Protein AF-A0A2A5HEV3-F1 (afdb_monomer)

Mean predicted aligned error: 2.74 Å

Sequence (85 aa):
MLAESDATVTVGSAHYFPPSSLSREYFQESSHRSCCSWKGEAHYYSVIFDEQVNENAAWYYPEPKGAAKEFGGMVSFWKGVEIIG

Foldseek 3Di:
DAFDDPPWDDDPPWIWGAPVRGPCVQWDWDPDWDQDPQFGIKTFTWGDDDPDTRPRQKIFACPTHDPNVVRHNTMTGDDPDDDDD

pLDDT: mean 94.79, std 3.07, range [80.06, 98.25]

Solvent-accessible surface area (backbone atoms only — not comparable to full-atom values): 4967 Å² total; per-residue (Å²): 130,64,64,65,73,90,75,55,49,76,58,90,93,44,54,28,36,48,68,84,39,43,48,60,91,33,54,39,86,45,91,57,70,49,78,40,98,61,43,29,49,35,43,25,24,21,37,48,56,93,96,45,74,44,75,58,26,28,36,27,22,84,64,36,26,79,81,37,50,83,58,42,51,22,39,28,68,38,90,87,59,81,88,86,130

Nearest PDB structures (foldseek):
  3djm-assembly5_E  TM=9.209E-01  e=3.164E-06  Cereibacter sphaeroides 2.4.1
  5ghv-assembly2_B  TM=5.112E-01  e=2.523E+00  Homo sapiens
  5tr6-assembly1_A  TM=4.958E-01  e=4.655E+00  Homo sapiens
  4i0s-assembly1_A  TM=4.969E-01  e=5.501E+00  Homo sapiens
  6zcs-assembly1_A  TM=5.405E-01  e=6.150E+00  Homo sapiens

Structure (mmCIF, N/CA/C/O backbone):
data_AF-A0A2A5HEV3-F1
#
_entry.id   AF-A0A2A5HEV3-F1
#
loop_
_atom_site.group_PDB
_atom_site.id
_atom_site.type_symbol
_atom_site.label_atom_id
_atom_site.label_alt_id
_atom_site.label_comp_id
_atom_site.label_asym_id
_atom_site.label_entity_id
_atom_site.label_seq_id
_atom_site.pdbx_PDB_ins_code
_atom_site.Cartn_x
_atom_site.Cartn_y
_atom_site.Cartn_z
_atom_site.occupancy
_atom_site.B_iso_or_equiv
_atom_site.auth_seq_id
_atom_site.auth_comp_id
_atom_site.auth_asym_id
_atom_site.auth_atom_id
_atom_site.pdbx_PDB_model_num
ATOM 1 N N . MET A 1 1 ? -14.756 -1.298 2.810 1.00 91.44 1 MET A N 1
ATOM 2 C CA . MET A 1 1 ? -13.844 -1.612 1.689 1.00 91.44 1 MET A CA 1
ATOM 3 C C . MET A 1 1 ? -12.682 -0.637 1.773 1.00 91.44 1 MET A C 1
ATOM 5 O O . MET A 1 1 ? -12.958 0.540 1.949 1.00 91.44 1 MET A O 1
ATOM 9 N N . LEU A 1 2 ? -11.425 -1.091 1.735 1.00 95.69 2 LEU A N 1
ATOM 10 C CA . LEU A 1 2 ? -10.259 -0.185 1.787 1.00 95.69 2 LEU A CA 1
ATOM 11 C C . LEU A 1 2 ? -9.710 0.140 0.392 1.00 95.69 2 LEU A C 1
ATOM 13 O O . LEU A 1 2 ? -9.216 1.244 0.167 1.00 95.69 2 LEU A O 1
ATOM 17 N N . ALA A 1 3 ? -9.788 -0.826 -0.523 1.00 96.69 3 ALA A N 1
ATOM 18 C CA . ALA A 1 3 ? -9.373 -0.710 -1.912 1.00 96.69 3 ALA A CA 1
ATOM 19 C C . ALA A 1 3 ? -10.129 -1.732 -2.767 1.00 96.69 3 ALA A C 1
ATOM 21 O O . ALA A 1 3 ? -10.412 -2.826 -2.282 1.00 96.69 3 ALA A O 1
ATOM 22 N N . GLU A 1 4 ? -10.407 -1.402 -4.027 1.00 96.94 4 GLU A N 1
ATOM 23 C CA . GLU A 1 4 ? -10.999 -2.330 -5.000 1.00 96.94 4 GLU A CA 1
ATO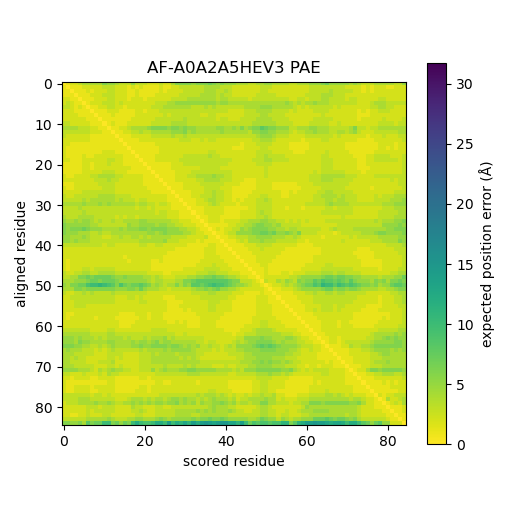M 24 C C . GLU A 1 4 ? -10.438 -2.052 -6.399 1.00 96.94 4 GLU A C 1
ATOM 26 O O . GLU A 1 4 ? -10.501 -0.925 -6.894 1.00 96.94 4 GLU A O 1
ATOM 31 N N . SER A 1 5 ? -9.826 -3.055 -7.034 1.00 96.44 5 SER A N 1
ATOM 32 C CA . SER A 1 5 ? -9.269 -2.910 -8.381 1.00 96.44 5 SER A CA 1
ATOM 33 C C . SER A 1 5 ? -8.942 -4.255 -9.020 1.00 96.44 5 SER A C 1
ATOM 35 O O . SER A 1 5 ? -8.375 -5.122 -8.362 1.00 96.44 5 SER A O 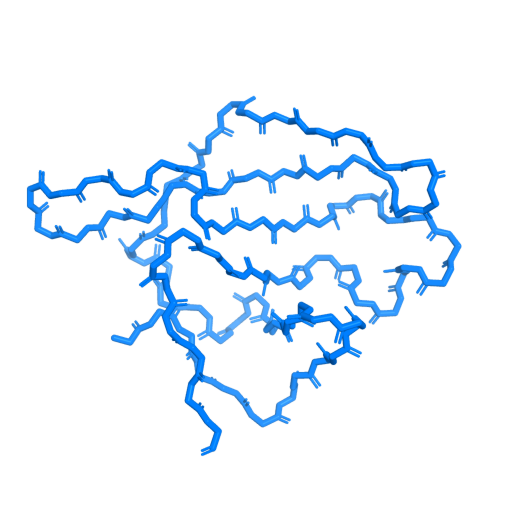1
ATOM 37 N N . ASP A 1 6 ? -9.162 -4.363 -10.330 1.00 94.50 6 ASP A N 1
ATOM 38 C CA . ASP A 1 6 ? -8.630 -5.460 -11.151 1.00 94.50 6 ASP A CA 1
ATOM 39 C C . ASP A 1 6 ? -7.164 -5.228 -11.567 1.00 94.50 6 ASP A C 1
ATOM 41 O O . ASP A 1 6 ? -6.472 -6.144 -12.006 1.00 94.50 6 ASP A O 1
ATOM 45 N N . ALA A 1 7 ? -6.657 -3.998 -11.424 1.00 94.94 7 ALA A N 1
ATOM 46 C CA . ALA A 1 7 ? -5.303 -3.604 -11.817 1.00 94.94 7 ALA A CA 1
ATOM 47 C C . ALA A 1 7 ? -4.306 -3.752 -10.654 1.00 94.94 7 ALA A C 1
ATOM 49 O O . ALA A 1 7 ? -3.573 -2.816 -10.320 1.00 94.94 7 ALA A O 1
ATOM 50 N N . THR A 1 8 ? -4.308 -4.915 -10.001 1.00 95.94 8 THR A N 1
ATOM 51 C CA . THR A 1 8 ? -3.408 -5.212 -8.878 1.00 95.94 8 THR A CA 1
ATOM 52 C C . THR A 1 8 ? -2.137 -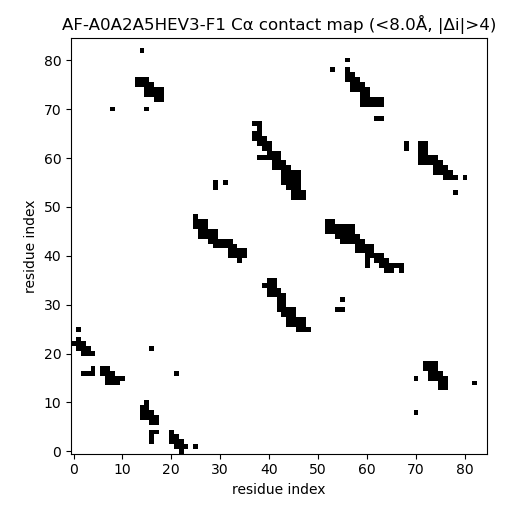5.923 -9.333 1.00 95.94 8 THR A C 1
ATOM 54 O O . THR A 1 8 ? -2.097 -6.588 -10.368 1.00 95.94 8 THR A O 1
ATOM 57 N N . VAL A 1 9 ? -1.072 -5.788 -8.543 1.00 96.38 9 VAL A N 1
ATOM 58 C CA . VAL A 1 9 ? 0.198 -6.497 -8.756 1.00 96.38 9 VAL A CA 1
ATOM 59 C C . VAL A 1 9 ? 0.482 -7.369 -7.543 1.00 96.38 9 VAL A C 1
ATOM 61 O O . VAL A 1 9 ? 0.428 -6.895 -6.412 1.00 96.38 9 VAL A O 1
ATOM 64 N N . THR A 1 10 ? 0.815 -8.640 -7.756 1.00 95.19 10 THR A N 1
ATOM 65 C CA . THR A 1 10 ? 1.184 -9.555 -6.664 1.00 95.19 10 THR A CA 1
ATOM 66 C C . THR A 1 10 ? 2.690 -9.780 -6.661 1.00 95.19 10 THR A C 1
ATOM 68 O O . THR A 1 10 ? 3.270 -10.152 -7.679 1.00 95.19 10 THR A O 1
ATOM 71 N N . VAL A 1 11 ? 3.337 -9.568 -5.514 1.00 92.81 11 VAL A N 1
ATOM 72 C CA . VAL A 1 11 ? 4.781 -9.772 -5.337 1.00 92.81 11 VAL A CA 1
ATOM 73 C C . VAL A 1 11 ? 5.016 -10.626 -4.098 1.00 92.81 11 VAL A C 1
ATOM 75 O O . VAL A 1 11 ? 4.942 -10.149 -2.963 1.00 92.81 11 VAL A O 1
ATOM 78 N N . GLY A 1 12 ? 5.324 -11.906 -4.306 1.00 90.62 12 GLY A N 1
ATOM 79 C CA . GLY A 1 12 ? 5.372 -12.878 -3.214 1.00 90.62 12 GLY A CA 1
ATOM 80 C C . GLY A 1 12 ? 3.983 -13.045 -2.600 1.00 90.62 12 GLY A C 1
ATOM 81 O O . GLY A 1 12 ? 3.055 -13.428 -3.300 1.00 90.62 12 GLY A O 1
ATOM 82 N N . SER A 1 13 ? 3.841 -12.739 -1.310 1.00 90.56 13 SER A N 1
ATOM 83 C CA . SER A 1 13 ? 2.560 -12.777 -0.589 1.00 90.56 13 SER A CA 1
ATOM 84 C C . SER A 1 13 ? 1.857 -11.417 -0.483 1.00 90.56 13 SER A C 1
ATOM 86 O O . SER A 1 13 ? 0.809 -11.325 0.150 1.00 90.56 13 SER A O 1
ATOM 88 N N . ALA A 1 14 ? 2.442 -10.350 -1.034 1.00 93.88 14 ALA A N 1
ATOM 89 C CA . ALA A 1 14 ? 1.883 -9.003 -0.962 1.00 93.88 14 ALA A CA 1
ATOM 90 C C . ALA A 1 14 ? 1.084 -8.674 -2.230 1.00 93.88 14 ALA A C 1
ATOM 92 O O . ALA A 1 14 ? 1.596 -8.850 -3.338 1.00 93.88 14 ALA A O 1
ATOM 93 N N . HIS A 1 15 ? -0.131 -8.150 -2.055 1.00 96.12 15 HIS A N 1
ATOM 94 C CA . HIS A 1 15 ? -0.960 -7.613 -3.134 1.00 96.12 15 HIS A CA 1
ATOM 95 C C . HIS A 1 15 ? -0.933 -6.089 -3.102 1.00 96.12 15 HIS A C 1
ATOM 97 O O . HIS A 1 15 ? -1.228 -5.468 -2.082 1.00 96.12 15 HIS A O 1
ATOM 103 N N . TYR A 1 16 ? -0.600 -5.499 -4.240 1.00 96.94 16 TYR A N 1
ATOM 104 C CA . TYR A 1 16 ? -0.454 -4.068 -4.425 1.00 96.94 16 TYR A CA 1
ATOM 105 C C . TYR A 1 16 ? -1.631 -3.524 -5.221 1.00 96.94 16 TYR A C 1
ATOM 107 O O . TYR A 1 16 ? -1.913 -3.986 -6.327 1.00 96.94 16 TYR A O 1
ATOM 115 N N . PHE A 1 17 ? -2.276 -2.505 -4.665 1.00 98.00 17 PHE A N 1
ATOM 116 C CA . PHE A 1 17 ? -3.413 -1.801 -5.240 1.00 98.00 17 PHE A CA 1
ATOM 117 C C . PHE A 1 17 ? -2.990 -0.416 -5.735 1.00 98.00 17 PHE A C 1
ATOM 119 O O . PHE A 1 17 ? -2.178 0.254 -5.083 1.00 98.00 17 PHE A O 1
ATOM 126 N N . PRO A 1 18 ? -3.521 0.057 -6.873 1.00 97.31 18 PRO A N 1
ATOM 127 C CA . PRO A 1 18 ? -3.206 1.387 -7.360 1.00 97.31 18 PRO A CA 1
ATOM 128 C C . PRO A 1 18 ? -3.735 2.448 -6.381 1.00 97.31 18 PRO A C 1
ATOM 130 O O . PRO A 1 18 ? -4.828 2.300 -5.833 1.00 97.31 18 PRO A O 1
ATOM 133 N N . PRO A 1 19 ? -3.010 3.557 -6.172 1.00 96.00 19 PRO A N 1
ATOM 134 C CA . PRO A 1 19 ? -3.361 4.569 -5.172 1.00 96.00 19 PRO A CA 1
ATOM 135 C C . PRO A 1 19 ? -4.710 5.261 -5.418 1.00 96.00 19 PRO A C 1
ATOM 137 O O . PRO A 1 19 ? -5.242 5.876 -4.492 1.00 96.00 19 PRO A O 1
ATOM 140 N N . SER A 1 20 ? -5.234 5.191 -6.646 1.00 96.44 20 SER A N 1
ATOM 141 C CA . SER A 1 20 ? -6.554 5.688 -7.048 1.00 96.44 20 SER A CA 1
ATOM 142 C C . SER A 1 20 ? -7.707 4.760 -6.662 1.00 96.44 20 SER A C 1
ATOM 144 O O . SER A 1 20 ? -8.842 5.214 -6.627 1.00 96.44 20 SER A O 1
ATOM 146 N N . SER A 1 21 ? -7.430 3.485 -6.372 1.00 97.38 21 SER A N 1
ATOM 147 C CA . SER A 1 21 ? -8.442 2.520 -5.916 1.00 97.38 21 SER A CA 1
ATOM 148 C C . SER A 1 21 ? -8.735 2.603 -4.420 1.00 97.38 21 SER A C 1
ATOM 150 O O . SER A 1 21 ? -9.625 1.913 -3.934 1.00 97.38 21 SER A O 1
ATOM 152 N N . LEU A 1 22 ? -7.966 3.409 -3.682 1.00 97.38 22 LEU A N 1
ATOM 153 C CA . LEU A 1 22 ? -8.082 3.506 -2.235 1.00 97.38 22 LEU A CA 1
ATOM 154 C C . LEU A 1 22 ? -9.249 4.398 -1.818 1.00 97.38 22 LEU A C 1
ATOM 156 O O . LEU A 1 22 ? -9.343 5.544 -2.261 1.00 97.38 22 LEU A O 1
ATOM 160 N N . SER A 1 23 ? -10.028 3.923 -0.851 1.00 97.19 23 SER A N 1
ATOM 161 C CA . SER A 1 23 ? -10.953 4.740 -0.060 1.00 97.19 23 SER A CA 1
ATOM 162 C C . SER A 1 23 ? -10.160 5.593 0.932 1.00 97.19 23 SER A C 1
ATOM 164 O O . SER A 1 23 ? -9.971 5.218 2.090 1.00 97.19 23 SER A O 1
ATOM 166 N N . ARG A 1 24 ? -9.609 6.713 0.442 1.00 95.44 24 ARG A N 1
ATOM 167 C CA . ARG A 1 24 ? -8.653 7.588 1.152 1.00 95.44 24 ARG A CA 1
ATOM 168 C C . ARG A 1 24 ? -9.147 8.087 2.509 1.00 95.44 24 ARG A C 1
ATOM 170 O O . ARG A 1 24 ? -8.314 8.376 3.359 1.00 95.44 24 ARG A O 1
ATOM 177 N N . GLU A 1 25 ? -10.454 8.147 2.727 1.00 96.12 25 GLU A N 1
ATOM 178 C CA . GLU A 1 25 ? -11.086 8.513 3.996 1.00 96.12 25 GLU A CA 1
ATOM 179 C C . GLU A 1 25 ? -10.679 7.616 5.174 1.00 96.12 25 GLU A C 1
ATOM 181 O O . GLU A 1 25 ? -10.694 8.072 6.314 1.00 96.12 25 GLU A O 1
ATOM 186 N N . TYR A 1 26 ? -10.260 6.374 4.912 1.00 96.94 26 TYR A N 1
ATOM 187 C CA . TYR A 1 26 ? -9.820 5.437 5.948 1.00 96.94 26 TYR A CA 1
ATOM 188 C C . TYR A 1 26 ? -8.313 5.472 6.208 1.00 96.94 26 TYR A C 1
ATOM 190 O O . TYR A 1 26 ? -7.827 4.688 7.015 1.00 96.94 26 TYR A O 1
ATOM 198 N N . PHE A 1 27 ? -7.542 6.321 5.527 1.00 97.38 27 PHE A N 1
ATOM 199 C CA . PHE A 1 27 ? -6.081 6.296 5.605 1.00 97.38 27 PHE A CA 1
ATOM 200 C C . PHE A 1 27 ? -5.538 7.567 6.238 1.0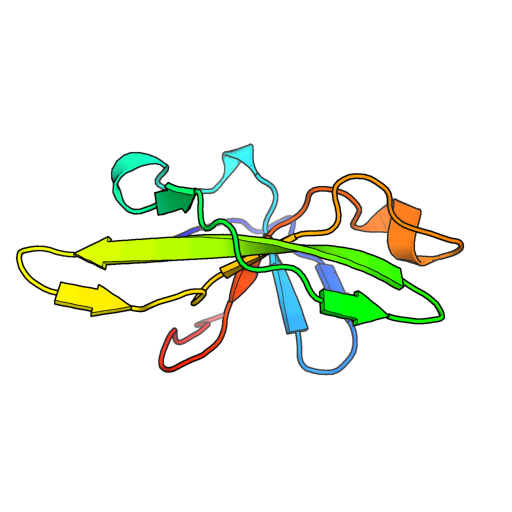0 97.38 27 PHE A C 1
ATOM 202 O O . PHE A 1 27 ? -5.818 8.677 5.793 1.00 97.38 27 PHE A O 1
ATOM 209 N N . GLN A 1 28 ? -4.663 7.388 7.220 1.00 97.25 28 GLN A N 1
ATOM 210 C CA . GLN A 1 28 ? -3.878 8.461 7.809 1.00 97.25 28 GLN A CA 1
ATOM 211 C C . GLN A 1 28 ? -2.393 8.186 7.611 1.00 97.25 28 GLN A C 1
ATOM 213 O O . GLN A 1 28 ? -1.926 7.061 7.798 1.00 97.25 28 GLN A O 1
ATOM 218 N N . GLU A 1 29 ? -1.636 9.214 7.234 1.00 96.19 29 GLU A N 1
ATOM 219 C CA . GLU A 1 29 ? -0.181 9.118 7.151 1.00 96.19 29 GLU A CA 1
ATOM 220 C C . GLU A 1 29 ? 0.419 8.749 8.508 1.00 96.19 29 GLU A C 1
ATOM 222 O O . GLU A 1 29 ? 0.104 9.345 9.537 1.00 96.19 29 GLU A O 1
ATOM 227 N N . SER A 1 30 ? 1.313 7.766 8.498 1.00 96.94 30 SER A N 1
ATOM 228 C CA . SER A 1 30 ? 2.145 7.433 9.646 1.00 96.94 30 SER A CA 1
ATOM 229 C C . SER A 1 30 ? 3.539 8.024 9.466 1.00 96.94 30 SER A C 1
ATOM 231 O O . SER A 1 30 ? 4.006 8.205 8.341 1.00 96.94 30 SER A O 1
ATOM 233 N N . SER A 1 31 ? 4.248 8.278 10.565 1.00 96.44 31 SER A N 1
ATOM 234 C CA . SER A 1 31 ? 5.682 8.596 10.557 1.00 96.44 31 SER A CA 1
ATOM 235 C C . SER A 1 31 ? 6.569 7.348 10.474 1.00 96.44 31 SER A C 1
ATOM 237 O O . SER A 1 31 ? 7.781 7.462 10.298 1.00 96.44 31 SER A O 1
ATOM 239 N N . HIS A 1 32 ? 5.991 6.146 10.570 1.00 97.75 32 HIS A N 1
ATOM 240 C CA . HIS A 1 32 ? 6.739 4.895 10.521 1.00 97.75 32 HIS A CA 1
ATOM 241 C C . HIS A 1 32 ? 7.358 4.663 9.143 1.00 97.75 32 HIS A C 1
ATOM 243 O O . HIS A 1 32 ? 6.700 4.841 8.117 1.00 97.75 32 HIS A O 1
ATOM 249 N N . ARG A 1 33 ? 8.621 4.241 9.115 1.00 97.50 33 ARG A N 1
ATOM 250 C CA . ARG A 1 33 ? 9.375 3.932 7.898 1.00 97.50 33 ARG A CA 1
ATOM 251 C C . ARG A 1 33 ? 10.146 2.638 8.095 1.00 97.50 33 ARG A C 1
ATOM 253 O O . ARG A 1 33 ? 10.605 2.347 9.198 1.00 97.50 33 ARG A O 1
ATOM 260 N N . SER A 1 34 ? 10.317 1.875 7.023 1.00 96.69 34 SER A N 1
ATOM 261 C CA . SER A 1 34 ? 11.185 0.695 7.014 1.00 96.69 34 SER A CA 1
ATOM 262 C C . SER A 1 34 ? 11.994 0.652 5.724 1.00 96.69 34 SER A C 1
ATOM 264 O O . SER A 1 34 ? 11.573 1.190 4.704 1.00 96.69 34 SER A O 1
ATOM 266 N N . CYS A 1 35 ? 13.177 0.042 5.749 1.00 95.06 35 CYS A N 1
ATOM 267 C CA . CYS A 1 35 ? 14.047 -0.016 4.578 1.00 95.06 35 CYS A CA 1
ATOM 268 C C . CYS A 1 35 ? 14.201 -1.455 4.095 1.00 95.06 35 CYS A C 1
ATOM 270 O O . CYS A 1 35 ? 14.548 -2.355 4.859 1.00 95.06 35 CYS A O 1
ATOM 272 N N . CYS A 1 36 ? 13.966 -1.665 2.805 1.00 92.12 36 CYS A N 1
ATOM 273 C CA . CYS A 1 36 ? 14.222 -2.919 2.123 1.00 92.12 36 CYS A CA 1
ATOM 274 C C . CYS A 1 36 ? 15.385 -2.725 1.151 1.00 92.12 36 CYS A C 1
ATOM 276 O O . CYS A 1 36 ? 15.354 -1.829 0.305 1.00 92.12 36 CYS A O 1
ATOM 278 N N . SER A 1 37 ? 16.392 -3.597 1.235 1.00 91.56 37 SER A N 1
ATOM 279 C CA . SER A 1 37 ? 17.614 -3.507 0.425 1.00 91.56 37 SER A CA 1
ATOM 280 C C . SER A 1 37 ? 17.339 -3.440 -1.079 1.00 91.56 37 SER A C 1
ATOM 282 O O . SER A 1 37 ? 18.041 -2.726 -1.793 1.00 91.56 37 SER A O 1
ATOM 284 N N . TRP A 1 38 ? 16.300 -4.132 -1.551 1.00 90.56 38 TRP A N 1
ATOM 285 C CA . TRP A 1 38 ? 15.970 -4.204 -2.972 1.00 90.56 38 TRP A CA 1
ATOM 286 C C . TRP A 1 38 ? 14.759 -3.362 -3.390 1.00 90.56 38 TRP A C 1
ATOM 288 O O . TRP A 1 38 ? 14.724 -2.929 -4.537 1.00 90.56 38 TRP A O 1
ATOM 298 N N . LYS A 1 39 ? 13.792 -3.098 -2.494 1.00 91.44 39 LYS A N 1
ATOM 299 C CA . LYS A 1 39 ? 12.605 -2.285 -2.827 1.00 91.44 39 LYS A CA 1
ATOM 300 C C . LYS A 1 39 ? 12.788 -0.791 -2.564 1.00 91.44 39 LYS A C 1
ATOM 302 O O . LYS A 1 39 ? 12.165 -0.005 -3.260 1.00 91.44 39 LYS A O 1
ATOM 307 N N . GLY A 1 40 ? 13.643 -0.389 -1.621 1.00 94.50 40 GLY A N 1
ATOM 308 C CA . GLY A 1 40 ? 13.744 0.997 -1.148 1.00 94.50 40 GLY A CA 1
ATOM 309 C C . GLY A 1 40 ? 13.080 1.209 0.217 1.00 94.50 40 GLY A C 1
ATOM 310 O O . GLY A 1 40 ? 12.861 0.252 0.963 1.00 94.50 40 GLY A O 1
ATOM 311 N N . GLU A 1 41 ? 12.797 2.466 0.554 1.00 96.88 41 GLU A N 1
ATOM 312 C CA . GLU A 1 41 ? 12.129 2.842 1.805 1.00 96.88 41 GLU A CA 1
ATOM 313 C C . GLU A 1 41 ? 10.606 2.707 1.671 1.00 96.88 41 GLU A C 1
ATOM 315 O O . GLU A 1 41 ? 10.013 3.228 0.728 1.00 96.88 41 GLU A O 1
ATOM 320 N N . ALA A 1 42 ? 9.974 2.002 2.607 1.00 97.31 42 ALA A N 1
ATOM 321 C CA . ALA A 1 42 ? 8.529 1.896 2.718 1.00 97.31 42 ALA A CA 1
ATOM 322 C C . ALA A 1 42 ? 7.979 3.009 3.615 1.00 97.31 42 ALA A C 1
ATOM 324 O O . ALA A 1 42 ? 8.466 3.237 4.726 1.00 97.31 42 ALA A O 1
ATOM 325 N N . HIS A 1 43 ? 6.929 3.662 3.135 1.00 97.94 43 HIS A N 1
ATOM 326 C CA . HIS A 1 43 ? 6.100 4.608 3.872 1.00 97.94 43 HIS A CA 1
ATOM 327 C C . HIS A 1 43 ? 4.799 3.910 4.249 1.00 97.94 43 HIS A C 1
ATOM 329 O O . HIS A 1 43 ? 4.337 3.027 3.527 1.00 97.94 43 HIS A O 1
ATOM 335 N N . TYR A 1 44 ? 4.229 4.281 5.391 1.00 98.25 44 TYR A N 1
ATOM 336 C CA . TYR A 1 44 ? 3.089 3.578 5.967 1.00 98.25 44 TYR A CA 1
ATOM 337 C C . TYR A 1 44 ? 1.895 4.507 6.157 1.00 98.25 44 TYR A C 1
ATOM 339 O O . TYR A 1 44 ? 2.049 5.686 6.482 1.00 98.25 44 TYR A O 1
ATOM 347 N N . TYR A 1 45 ? 0.709 3.929 6.015 1.00 98.12 45 TYR A N 1
ATOM 348 C CA . TYR A 1 45 ? -0.548 4.504 6.461 1.00 98.12 45 TYR A CA 1
ATOM 349 C C . TYR A 1 45 ? -1.100 3.674 7.617 1.00 98.12 45 TYR A C 1
ATOM 351 O O . TYR A 1 45 ? -1.040 2.439 7.602 1.00 98.12 45 TYR A O 1
ATOM 359 N N . SER A 1 46 ? -1.666 4.353 8.605 1.00 97.88 46 SER A N 1
ATOM 360 C CA . SER A 1 46 ? -2.587 3.739 9.555 1.00 97.88 46 SER A CA 1
ATOM 361 C C . SER A 1 46 ? -3.983 3.729 8.945 1.00 97.88 46 SER A C 1
ATOM 363 O O . SER A 1 46 ? -4.382 4.698 8.296 1.00 97.88 46 SER A O 1
ATOM 365 N N . VAL A 1 47 ? -4.709 2.630 9.137 1.00 97.12 47 VAL A N 1
ATOM 366 C CA . VAL A 1 47 ? -6.099 2.512 8.692 1.00 97.12 47 VAL A CA 1
ATOM 367 C C . VAL A 1 47 ? -7.005 2.858 9.864 1.00 97.12 47 VAL A C 1
ATOM 369 O O . VAL A 1 47 ? -6.889 2.254 10.928 1.00 97.12 47 VAL A O 1
ATOM 372 N N . ILE A 1 48 ? -7.881 3.834 9.676 1.00 95.69 48 ILE A N 1
ATOM 373 C CA . ILE A 1 48 ? -8.831 4.303 10.681 1.00 95.69 48 ILE A CA 1
ATOM 374 C C . ILE A 1 48 ? -10.215 3.824 10.277 1.00 95.69 48 ILE A C 1
ATOM 376 O O . ILE A 1 48 ? -10.633 4.026 9.139 1.00 95.69 48 ILE A O 1
ATOM 380 N N . PHE A 1 49 ? -10.926 3.202 11.209 1.00 89.69 49 PH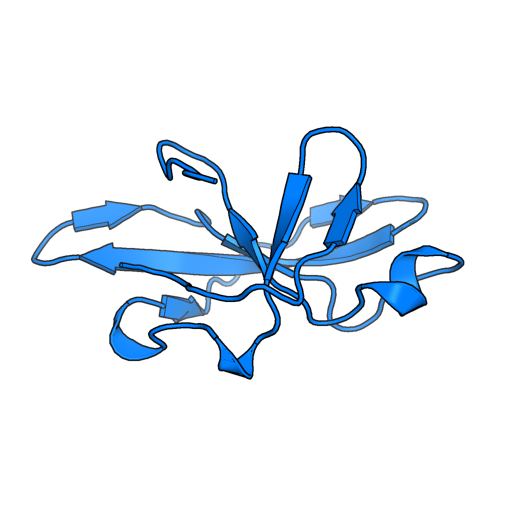E A N 1
ATOM 381 C CA . PHE A 1 49 ? -12.316 2.812 11.028 1.00 89.69 49 PHE A CA 1
ATOM 382 C C . PHE A 1 49 ? -13.060 2.981 12.352 1.00 89.69 49 PHE A C 1
ATOM 384 O O . PHE A 1 49 ? -12.685 2.374 13.356 1.00 89.69 49 PHE A O 1
ATOM 391 N N . ASP A 1 50 ? -14.096 3.818 12.354 1.00 89.19 50 ASP A N 1
ATOM 392 C CA . ASP A 1 50 ? -14.783 4.280 13.564 1.00 89.19 50 ASP A CA 1
ATOM 393 C C . ASP A 1 50 ? -13.788 4.806 14.621 1.00 89.19 50 ASP A C 1
ATOM 395 O O . ASP A 1 50 ? -13.004 5.714 14.346 1.00 89.19 50 ASP A O 1
ATOM 399 N N . GLU A 1 51 ? -13.798 4.239 15.828 1.00 91.06 51 GLU A N 1
ATOM 400 C CA . GLU A 1 51 ? -12.892 4.593 16.930 1.00 91.06 51 GLU A CA 1
ATOM 401 C C . GLU A 1 51 ? -11.620 3.724 16.961 1.00 91.06 51 GLU A C 1
ATOM 403 O O . GLU A 1 51 ? -10.822 3.807 17.896 1.00 91.06 51 GLU A O 1
ATOM 408 N N . GLN A 1 52 ? -11.418 2.868 15.955 1.00 92.94 52 GLN A N 1
ATOM 409 C CA . GLN A 1 52 ? -10.287 1.947 15.882 1.00 92.94 52 GLN A CA 1
ATOM 410 C C . GLN A 1 52 ? -9.218 2.451 14.914 1.00 92.94 52 GLN A C 1
ATOM 412 O O . GLN A 1 52 ? -9.500 2.880 13.794 1.00 92.94 52 GLN A O 1
ATOM 417 N N . VAL A 1 53 ? -7.960 2.328 15.337 1.00 96.00 53 VAL A N 1
ATOM 418 C CA . VAL A 1 53 ? -6.787 2.629 14.515 1.00 96.00 53 VAL A CA 1
ATOM 419 C C . VAL A 1 53 ? -5.965 1.360 14.354 1.00 96.00 53 VAL A C 1
ATOM 421 O O . VAL A 1 53 ? -5.395 0.840 15.313 1.00 96.00 53 VAL A O 1
ATOM 424 N N . ASN A 1 54 ? -5.876 0.867 13.124 1.00 96.88 54 ASN A N 1
ATOM 425 C CA . ASN A 1 54 ? -4.971 -0.208 12.755 1.00 96.88 54 ASN A CA 1
ATOM 426 C C . ASN A 1 54 ? -3.648 0.396 12.272 1.00 96.88 54 ASN A C 1
ATOM 428 O O . ASN A 1 54 ? -3.489 0.812 11.118 1.00 96.88 54 ASN A O 1
ATOM 432 N N . GLU A 1 55 ? -2.703 0.511 13.201 1.00 97.69 55 GLU A N 1
ATOM 433 C CA . GLU A 1 55 ? -1.470 1.253 12.978 1.00 97.69 55 GLU A CA 1
ATOM 434 C C . GLU A 1 55 ? -0.576 0.625 11.911 1.00 97.69 55 GLU A C 1
ATOM 436 O O . GLU A 1 55 ? -0.185 -0.550 11.982 1.00 97.69 55 GLU A O 1
ATOM 441 N N . ASN A 1 56 ? -0.138 1.462 10.969 1.00 97.56 56 ASN A N 1
ATOM 442 C CA . ASN A 1 56 ? 0.774 1.074 9.897 1.00 97.56 56 ASN A CA 1
ATOM 443 C C . ASN A 1 56 ? 0.240 -0.096 9.058 1.00 97.56 56 ASN A C 1
ATOM 445 O O . ASN A 1 56 ? 1.044 -0.883 8.574 1.00 97.56 56 ASN A O 1
ATOM 449 N N . ALA A 1 57 ? -1.081 -0.275 8.949 1.00 97.50 57 ALA A N 1
ATOM 450 C CA . ALA A 1 57 ? -1.721 -1.424 8.303 1.00 97.50 57 ALA A CA 1
ATOM 451 C C . ALA A 1 57 ? -1.630 -1.430 6.769 1.00 97.50 57 ALA A C 1
ATOM 453 O O . ALA A 1 57 ? -1.928 -2.444 6.137 1.00 97.50 57 ALA A O 1
ATOM 454 N N . ALA A 1 58 ? -1.185 -0.328 6.173 1.00 97.88 58 ALA A N 1
ATOM 455 C CA . ALA A 1 58 ? -0.897 -0.252 4.753 1.00 97.88 58 ALA A CA 1
ATOM 456 C C . ALA A 1 58 ? 0.475 0.378 4.513 1.00 97.88 58 ALA A C 1
ATOM 458 O O . ALA A 1 58 ? 0.929 1.210 5.300 1.00 97.88 58 ALA A O 1
ATOM 459 N N . TRP A 1 59 ? 1.148 -0.013 3.433 1.00 97.62 59 TRP A N 1
ATOM 460 C CA . TRP A 1 59 ? 2.450 0.543 3.064 1.00 97.62 59 TRP A CA 1
ATOM 461 C C . TRP A 1 59 ? 2.625 0.676 1.560 1.00 97.62 59 TRP A C 1
ATOM 463 O O . TRP A 1 59 ? 1.979 -0.015 0.773 1.00 97.62 59 TRP A O 1
ATOM 473 N N . TYR A 1 60 ? 3.540 1.554 1.171 1.00 97.25 60 TYR A N 1
ATOM 474 C CA . TYR A 1 60 ? 3.907 1.818 -0.214 1.00 97.25 60 TYR A CA 1
ATOM 475 C C . TYR A 1 60 ? 5.368 2.253 -0.309 1.00 97.25 60 TYR A C 1
ATOM 477 O O . TYR A 1 60 ? 5.984 2.632 0.685 1.00 97.25 60 TYR A O 1
ATOM 485 N N . TYR A 1 61 ? 5.929 2.204 -1.514 1.00 96.75 61 TYR A N 1
ATOM 486 C CA . TYR A 1 61 ? 7.294 2.656 -1.789 1.00 96.75 61 TYR A CA 1
ATOM 487 C C . TYR A 1 61 ? 7.233 3.923 -2.651 1.00 96.75 61 TYR A C 1
ATOM 489 O O . TYR A 1 61 ? 6.947 3.793 -3.844 1.00 96.75 61 TYR A O 1
ATOM 497 N N . PRO A 1 62 ? 7.453 5.134 -2.094 1.00 94.94 62 PRO A N 1
ATOM 498 C CA . PRO A 1 62 ? 7.447 6.369 -2.885 1.00 94.94 62 PRO A CA 1
ATOM 499 C C . PRO A 1 62 ? 8.644 6.454 -3.836 1.00 94.94 62 PRO A C 1
ATOM 501 O O . PRO A 1 62 ? 8.506 6.931 -4.957 1.00 94.94 62 PRO A O 1
ATOM 504 N N . GLU A 1 63 ? 9.801 5.944 -3.409 1.00 93.94 63 GLU A N 1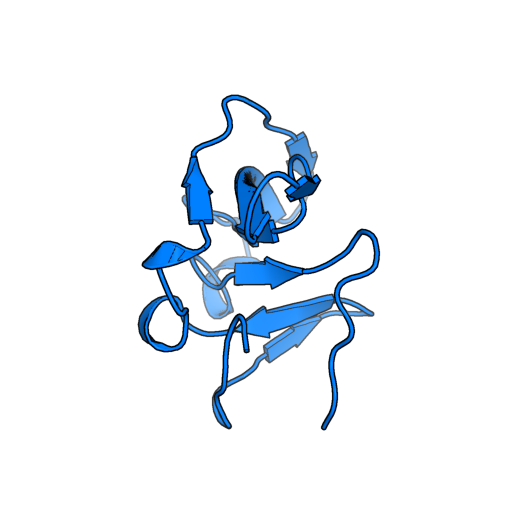
ATOM 505 C CA . GLU A 1 63 ? 11.039 5.930 -4.193 1.00 93.94 63 GLU A CA 1
ATOM 506 C C . GLU A 1 63 ? 11.556 4.490 -4.362 1.00 93.94 63 GLU A C 1
ATOM 508 O O . GLU A 1 63 ? 12.537 4.077 -3.729 1.00 93.94 63 GLU A O 1
ATOM 513 N N . PRO A 1 64 ? 10.872 3.668 -5.180 1.00 93.38 64 PRO A N 1
ATOM 514 C CA . PRO A 1 64 ? 11.204 2.262 -5.335 1.00 93.38 64 PRO A CA 1
ATOM 515 C C . PRO A 1 64 ? 12.502 2.045 -6.126 1.00 93.38 64 PRO A C 1
ATOM 517 O O . PRO A 1 64 ? 12.858 2.797 -7.041 1.00 93.38 64 PRO A O 1
ATOM 520 N N . LYS A 1 65 ? 13.202 0.951 -5.816 1.00 92.88 65 LYS A N 1
ATOM 521 C CA . LYS A 1 65 ? 14.473 0.572 -6.453 1.00 92.88 65 LYS A CA 1
ATOM 522 C C . LYS A 1 65 ? 14.321 -0.632 -7.386 1.00 92.88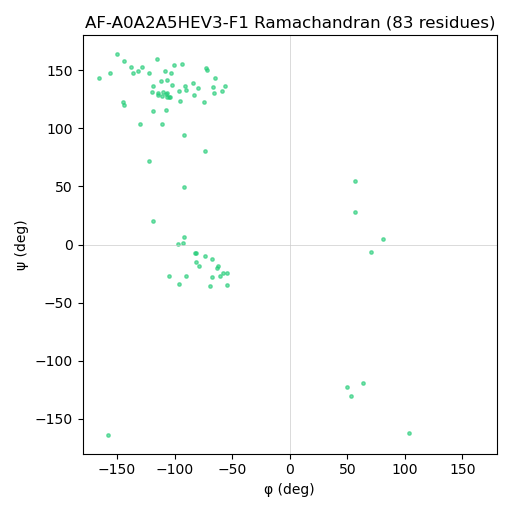 65 LYS A C 1
ATOM 524 O O . LYS A 1 65 ? 13.514 -1.526 -7.154 1.00 92.88 65 LYS A O 1
ATOM 529 N N . GLY A 1 66 ? 15.144 -0.669 -8.437 1.00 93.62 66 GLY A N 1
ATOM 530 C CA . GLY A 1 66 ? 15.230 -1.805 -9.362 1.00 93.62 66 GLY A CA 1
ATOM 531 C C . GLY A 1 66 ? 13.875 -2.211 -9.950 1.00 93.62 66 GLY A C 1
ATOM 532 O O . GLY A 1 66 ? 13.123 -1.357 -10.415 1.00 93.62 66 GLY A O 1
ATOM 533 N N . ALA A 1 67 ? 13.567 -3.508 -9.884 1.00 90.50 67 ALA A N 1
ATOM 534 C CA . ALA A 1 67 ? 12.300 -4.074 -10.349 1.00 90.50 67 ALA A CA 1
ATOM 535 C C . ALA A 1 67 ? 11.075 -3.559 -9.571 1.00 90.50 67 ALA A C 1
ATOM 537 O O . ALA A 1 67 ? 9.965 -3.586 -10.089 1.00 90.50 67 ALA A O 1
ATOM 538 N N . ALA A 1 68 ? 11.253 -3.023 -8.354 1.00 92.12 68 ALA A N 1
ATOM 539 C CA . ALA A 1 68 ? 10.135 -2.491 -7.577 1.00 92.12 68 ALA A CA 1
ATOM 540 C C . ALA A 1 68 ? 9.500 -1.235 -8.192 1.00 92.12 68 ALA A C 1
ATOM 542 O O . ALA A 1 68 ? 8.411 -0.839 -7.788 1.00 92.12 68 ALA A O 1
ATOM 543 N N . LYS A 1 69 ? 10.158 -0.614 -9.181 1.00 93.50 69 LYS A N 1
ATOM 544 C CA . LYS A 1 69 ? 9.614 0.532 -9.919 1.00 93.50 69 LYS A CA 1
ATOM 545 C C . LYS A 1 69 ? 8.313 0.209 -10.653 1.00 93.50 69 LYS A C 1
ATOM 547 O O . LYS A 1 69 ? 7.511 1.116 -10.828 1.00 93.50 69 LYS A O 1
ATOM 552 N N . GLU A 1 70 ? 8.085 -1.049 -11.030 1.00 90.75 70 GLU A N 1
ATOM 553 C CA . GLU A 1 70 ? 6.864 -1.470 -11.734 1.00 90.75 70 GLU A CA 1
ATOM 554 C C . GLU A 1 70 ? 5.602 -1.380 -10.863 1.00 90.75 70 GLU A C 1
ATOM 556 O O . GLU A 1 70 ? 4.519 -1.138 -11.383 1.00 90.75 70 GLU A O 1
ATOM 561 N N . PHE A 1 71 ? 5.743 -1.517 -9.541 1.00 91.69 71 PHE A N 1
ATOM 562 C CA . PHE A 1 71 ? 4.653 -1.396 -8.562 1.00 91.69 71 PHE A CA 1
ATOM 563 C C . PHE A 1 71 ? 4.894 -0.250 -7.562 1.00 91.69 71 PHE A C 1
ATOM 565 O O . PHE A 1 71 ? 4.333 -0.205 -6.465 1.00 91.69 71 PHE A O 1
ATOM 572 N N . GLY A 1 72 ? 5.754 0.695 -7.944 1.00 89.94 72 GLY A N 1
ATOM 573 C CA . GLY A 1 72 ? 6.052 1.907 -7.194 1.00 89.94 72 GLY A CA 1
ATOM 574 C C . GLY A 1 72 ? 4.814 2.735 -6.889 1.00 89.94 72 GLY A C 1
ATOM 575 O O . GLY A 1 72 ? 3.975 2.932 -7.761 1.00 89.94 72 GLY A O 1
ATOM 576 N N . GLY A 1 73 ? 4.691 3.238 -5.660 1.00 91.62 73 GLY A N 1
ATOM 577 C CA . GLY A 1 73 ? 3.538 4.047 -5.246 1.00 91.62 73 GLY A CA 1
ATOM 578 C C . GLY A 1 73 ? 2.212 3.287 -5.108 1.00 91.62 73 GLY A C 1
ATOM 579 O O . GLY A 1 73 ? 1.243 3.866 -4.617 1.00 91.62 73 GLY A O 1
ATOM 580 N N . MET A 1 74 ? 2.155 2.004 -5.482 1.00 97.56 74 MET A N 1
ATOM 581 C CA . MET A 1 74 ? 1.025 1.136 -5.158 1.00 97.56 74 MET A CA 1
ATOM 582 C C . MET A 1 74 ? 1.047 0.769 -3.672 1.00 97.56 74 MET A C 1
ATOM 584 O O . MET A 1 74 ? 2.106 0.713 -3.039 1.00 97.56 74 MET A O 1
ATOM 588 N N . VAL A 1 75 ? -0.134 0.509 -3.121 1.00 98.00 75 VAL A N 1
ATOM 589 C CA . VAL A 1 75 ? -0.342 0.304 -1.687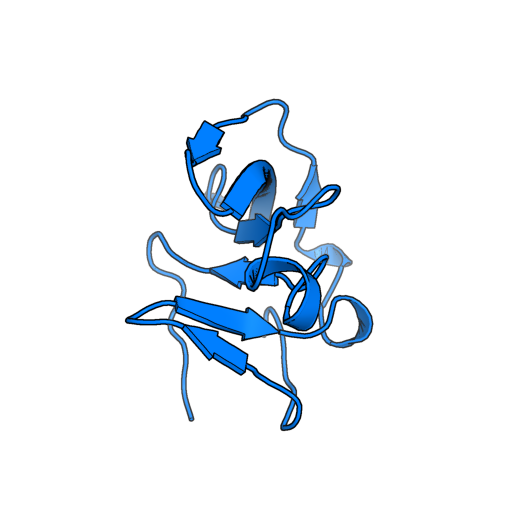 1.00 98.00 75 VAL A CA 1
ATOM 590 C C . VAL A 1 75 ? -0.678 -1.153 -1.408 1.00 98.00 75 VAL A C 1
ATOM 592 O O . VAL A 1 75 ? -1.538 -1.733 -2.063 1.00 98.00 75 VAL A O 1
ATOM 595 N N . SER A 1 76 ? 0.013 -1.742 -0.438 1.00 97.56 76 SER A N 1
ATOM 596 C CA . SER A 1 76 ? -0.217 -3.106 0.041 1.00 97.56 76 SER A CA 1
ATOM 597 C C . SER A 1 76 ? -0.680 -3.091 1.496 1.00 97.56 76 SER A C 1
ATOM 599 O O . SER A 1 76 ? -0.461 -2.111 2.209 1.00 97.56 76 SER A O 1
ATOM 601 N N . PHE A 1 77 ? -1.311 -4.184 1.929 1.00 97.00 77 PHE A N 1
ATOM 602 C CA . PHE A 1 77 ? -2.013 -4.293 3.209 1.00 97.00 77 PHE A CA 1
ATOM 603 C C . PHE A 1 77 ? -1.580 -5.511 4.028 1.00 97.00 77 PHE A C 1
ATOM 605 O O . PHE A 1 77 ? -1.129 -6.518 3.484 1.00 97.00 77 PHE A O 1
ATOM 612 N N . TRP A 1 78 ? -1.698 -5.408 5.353 1.00 94.56 78 TRP A N 1
ATOM 613 C CA . TRP A 1 78 ? -1.430 -6.485 6.319 1.00 94.56 78 TRP A CA 1
ATOM 614 C C . TRP A 1 78 ? -2.168 -6.213 7.641 1.00 94.56 78 TRP A C 1
ATOM 616 O O . TRP A 1 78 ? -3.047 -5.357 7.698 1.00 94.56 78 TRP A O 1
ATOM 626 N N . LYS A 1 79 ? -1.782 -6.909 8.722 1.00 92.75 79 LYS A N 1
ATOM 627 C CA . LYS A 1 79 ? -2.294 -6.706 10.092 1.00 92.75 79 LYS A CA 1
ATOM 628 C C . LYS A 1 79 ? -3.818 -6.835 10.192 1.00 92.75 79 LYS A C 1
ATOM 630 O O . LYS A 1 79 ? -4.500 -5.938 10.669 1.00 92.75 79 LYS A O 1
ATOM 635 N N . GLY A 1 80 ? -4.347 -7.967 9.735 1.00 89.81 80 GLY A N 1
ATOM 636 C CA . GLY A 1 80 ? -5.782 -8.251 9.811 1.00 89.81 80 GLY A CA 1
ATOM 637 C C . GLY A 1 80 ? -6.618 -7.595 8.712 1.00 89.81 80 GLY A C 1
ATOM 638 O O . GLY A 1 80 ? -7.834 -7.738 8.727 1.00 89.81 80 GLY A O 1
ATOM 639 N N . VAL A 1 81 ? -5.995 -6.911 7.745 1.00 92.69 81 VAL A N 1
ATOM 640 C CA . VAL A 1 81 ? -6.660 -6.606 6.474 1.00 92.69 81 VAL A CA 1
ATOM 641 C C . VAL A 1 81 ? -6.718 -7.879 5.637 1.00 92.69 81 VAL A C 1
ATOM 643 O O . VAL A 1 81 ? -5.684 -8.480 5.338 1.00 92.69 81 VAL A O 1
ATOM 646 N N . GLU A 1 82 ? -7.930 -8.275 5.265 1.00 93.44 82 GLU A N 1
ATOM 647 C CA . GLU A 1 82 ? -8.181 -9.407 4.381 1.00 93.44 82 GLU A CA 1
ATOM 648 C C . GLU A 1 82 ? -8.241 -8.944 2.926 1.00 93.44 82 GLU A C 1
ATOM 650 O O . GLU A 1 82 ? -8.846 -7.920 2.604 1.00 93.44 82 GLU A O 1
ATOM 655 N N . ILE A 1 83 ? -7.601 -9.713 2.048 1.00 92.50 83 ILE A N 1
ATOM 656 C CA . ILE A 1 83 ? -7.658 -9.518 0.602 1.00 92.50 83 ILE A CA 1
ATOM 657 C C . ILE A 1 83 ? -8.523 -10.643 0.051 1.00 92.50 83 ILE A C 1
ATOM 659 O O . ILE A 1 83 ? -8.174 -11.817 0.172 1.00 92.50 83 ILE A O 1
ATOM 663 N N . ILE A 1 84 ? -9.659 -10.263 -0.521 1.00 90.31 84 ILE A N 1
ATOM 664 C CA . ILE A 1 84 ? -10.609 -11.172 -1.156 1.00 90.31 84 ILE A CA 1
ATOM 665 C C . ILE A 1 84 ? -10.470 -10.963 -2.663 1.00 90.31 84 ILE A C 1
ATOM 667 O O . ILE A 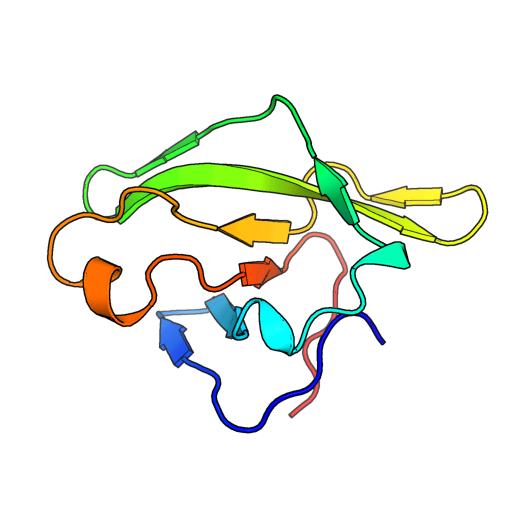1 84 ? -10.432 -9.818 -3.115 1.00 90.31 84 ILE A O 1
ATOM 671 N N . GLY A 1 85 ? -10.329 -12.060 -3.404 1.00 80.06 85 GLY A N 1
ATOM 672 C CA . GLY A 1 85 ? -10.214 -12.075 -4.864 1.00 80.06 85 GLY A CA 1
ATOM 673 C C . GLY A 1 85 ? -11.389 -12.767 -5.526 1.00 80.06 85 GLY A C 1
ATOM 674 O O . GLY A 1 85 ? -12.105 -13.516 -4.821 1.00 80.06 85 GLY A O 1
#

Secondary structure (DSSP, 8-state):
--B--S--EEETTEEEE-TTSB-GGGEEEEEEEEEETTTEEEEEEEEEETTEEEEEEEEE-SS--GGGGGGTT-EEE-TT-----

Radius of gyration: 12.29 Å; Cα contacts (8 Å, |Δi|>4): 163; chains: 1; bounding box: 32×22×29 Å